Protein AF-A0A6G1DJ36-F1 (afdb_monomer_lite)

InterPro domains:
  IPR036890 Histidine kinase/HSP90-like ATPase superfamily [G3DSA:3.30.565.10] (1-93)

Sequence (99 aa):
MLWVYKGKAMVCRNISYIPALYTMFDRILLFSARIGIGQIDILRVGINIAKGRISIYSHGDGLPVEAIPEDINPRELFFHDILSNNINIKKTGADRSNS

pLDDT: mean 74.86, std 18.55, range [35.31, 97.5]

Organism: NCBI:txid110450

Foldseek 3Di:
DDWDDDPNDTDDDDDDDDVVVVLLVVLVQVVLCPQAPDDFPDWDWDDDVVVRDIDIDTDHPGHPPVVDPPPDDPVVVVVCCSVVVPPCPPPPDDPPDDD

Structure (mmCIF, N/CA/C/O backbone):
data_AF-A0A6G1DJ36-F1
#
_entry.id   AF-A0A6G1DJ36-F1
#
loop_
_atom_site.group_PDB
_atom_site.id
_atom_site.type_symbol
_atom_site.label_atom_id
_atom_site.label_alt_id
_atom_site.label_comp_id
_atom_site.label_asym_id
_atom_site.label_entity_id
_atom_site.label_seq_id
_atom_site.pdbx_PDB_ins_code
_atom_site.Cartn_x
_atom_site.Cartn_y
_atom_site.Cartn_z
_atom_site.occupancy
_atom_site.B_iso_or_equiv
_atom_site.auth_seq_id
_atom_site.auth_comp_id
_atom_site.auth_asym_id
_atom_site.auth_atom_id
_atom_site.pdbx_PDB_model_num
ATOM 1 N N . MET A 1 1 ? -4.438 11.603 14.994 1.00 85.00 1 MET A N 1
ATOM 2 C CA . MET A 1 1 ? -5.694 11.685 14.210 1.00 85.00 1 MET A CA 1
ATOM 3 C C . MET A 1 1 ? -5.359 11.563 12.731 1.00 85.00 1 MET A C 1
ATOM 5 O O . MET A 1 1 ? -4.338 12.098 12.325 1.00 85.00 1 MET A O 1
ATOM 9 N N . LEU A 1 2 ? -6.171 10.841 11.956 1.00 93.38 2 LEU A N 1
ATOM 10 C CA . LEU A 1 2 ? -6.007 10.642 10.511 1.00 93.38 2 LEU A CA 1
ATOM 11 C C . LEU A 1 2 ? -7.349 10.797 9.792 1.00 93.38 2 LEU A C 1
ATOM 13 O O . LEU A 1 2 ? -8.393 10.400 10.320 1.00 93.38 2 LEU A O 1
ATOM 17 N N . TRP A 1 3 ? -7.292 11.321 8.570 1.00 95.31 3 TRP A N 1
ATOM 18 C CA . TRP A 1 3 ? -8.413 11.319 7.640 1.00 95.31 3 TRP A CA 1
ATOM 19 C C . TRP A 1 3 ? -8.472 9.990 6.898 1.00 95.31 3 TRP A C 1
ATOM 21 O O . TRP A 1 3 ? -7.474 9.501 6.379 1.00 95.31 3 TRP A O 1
ATOM 31 N N . VAL A 1 4 ? -9.659 9.404 6.836 1.00 94.94 4 VAL A N 1
ATOM 32 C CA . VAL A 1 4 ? -9.899 8.116 6.179 1.00 94.94 4 VAL A CA 1
ATOM 33 C C . VAL A 1 4 ? -11.179 8.143 5.372 1.00 94.94 4 VAL A C 1
ATOM 35 O O . VAL A 1 4 ? -12.170 8.745 5.780 1.00 94.94 4 VAL A O 1
ATOM 38 N N . TYR A 1 5 ? -11.181 7.409 4.269 1.00 94.44 5 TYR A N 1
ATOM 39 C CA . TYR A 1 5 ? -12.376 7.233 3.467 1.00 94.44 5 TYR A CA 1
ATOM 40 C C . TYR A 1 5 ? -13.282 6.155 4.082 1.00 94.44 5 TYR A C 1
ATOM 42 O O . TYR A 1 5 ? -12.876 5.001 4.240 1.00 94.44 5 TYR A O 1
ATOM 50 N N . LYS A 1 6 ? -14.509 6.519 4.463 1.00 93.56 6 LYS A N 1
ATOM 51 C CA . LYS A 1 6 ? -15.532 5.609 4.999 1.00 93.56 6 LYS A CA 1
ATOM 52 C C . LYS A 1 6 ? -16.909 6.046 4.510 1.00 93.56 6 LYS A C 1
ATOM 54 O O . LYS A 1 6 ? -17.256 7.214 4.612 1.00 93.56 6 LYS A O 1
ATOM 59 N N . GLY A 1 7 ? -17.715 5.103 4.014 1.00 91.25 7 GLY A N 1
ATOM 60 C CA . GLY A 1 7 ? -19.117 5.378 3.668 1.00 91.25 7 GLY A CA 1
ATOM 61 C C . GLY A 1 7 ? -19.293 6.491 2.629 1.00 91.25 7 GLY A C 1
ATOM 62 O O . GLY A 1 7 ? -20.261 7.233 2.702 1.00 91.25 7 GLY A O 1
ATOM 63 N N . LYS A 1 8 ? -18.351 6.599 1.682 1.00 93.75 8 LYS A N 1
ATOM 64 C CA . LYS A 1 8 ? -18.274 7.635 0.637 1.00 93.75 8 LYS A CA 1
ATOM 65 C C . LYS A 1 8 ? -17.801 9.031 1.073 1.00 93.75 8 LYS A C 1
ATOM 67 O O . LYS A 1 8 ? -17.838 9.944 0.256 1.00 93.75 8 LYS A O 1
ATOM 72 N N . ALA A 1 9 ? -17.305 9.202 2.297 1.00 96.19 9 ALA A N 1
ATOM 73 C CA . ALA A 1 9 ? -16.783 10.482 2.779 1.00 96.19 9 ALA A CA 1
ATOM 74 C C . ALA A 1 9 ? -15.433 10.331 3.493 1.00 96.19 9 ALA A C 1
ATOM 76 O O . ALA A 1 9 ? -15.088 9.255 3.986 1.00 96.19 9 ALA A O 1
ATOM 77 N N . MET A 1 10 ? -14.680 11.429 3.575 1.00 97.50 10 MET A N 1
ATOM 78 C CA . MET A 1 10 ? -13.501 11.518 4.435 1.00 97.50 10 MET A CA 1
ATOM 79 C C . MET A 1 10 ? -13.939 11.859 5.860 1.00 97.50 10 MET A C 1
ATOM 81 O O . MET A 1 10 ? -14.662 12.828 6.072 1.00 97.50 10 MET A O 1
ATOM 85 N N . VAL A 1 11 ? -13.490 11.082 6.843 1.00 97.12 11 VAL A N 1
ATOM 86 C CA . VAL A 1 11 ? -13.754 11.339 8.266 1.00 97.12 11 VAL A CA 1
ATOM 87 C C . VAL A 1 11 ? -12.446 11.405 9.043 1.00 97.12 11 VAL A C 1
ATOM 89 O O . VAL A 1 11 ? -11.546 10.595 8.819 1.00 97.12 11 VAL A O 1
ATOM 92 N N . CYS A 1 12 ? -12.326 12.365 9.956 1.00 97.00 12 CYS A N 1
ATOM 93 C CA . CYS A 1 12 ? -11.164 12.480 10.828 1.00 97.00 12 CYS A CA 1
ATOM 94 C C . CYS A 1 12 ? -11.395 11.658 12.096 1.00 97.00 12 CYS A C 1
ATOM 96 O O . CYS A 1 12 ? -12.398 11.842 12.785 1.00 97.00 12 CYS A O 1
ATOM 98 N N . ARG A 1 13 ? -10.492 10.728 12.410 1.00 95.50 13 ARG A N 1
ATOM 99 C CA . ARG A 1 13 ? -10.615 9.879 13.604 1.00 95.50 13 ARG A CA 1
ATOM 100 C C . ARG A 1 13 ? -9.262 9.505 14.188 1.00 95.50 13 ARG A C 1
ATOM 102 O O . ARG A 1 13 ? -8.221 9.632 13.541 1.00 95.50 13 ARG A O 1
ATOM 109 N N . ASN A 1 14 ? -9.280 9.030 15.427 1.00 96.06 14 ASN A N 1
ATOM 110 C CA . ASN A 1 14 ? -8.117 8.390 16.022 1.00 96.06 14 ASN A CA 1
ATOM 111 C C . ASN A 1 14 ? -8.031 6.932 15.545 1.00 96.06 14 ASN A C 1
ATOM 113 O O . ASN A 1 14 ? -9.045 6.235 15.525 1.00 96.06 14 ASN A O 1
ATOM 117 N N . ILE A 1 15 ? -6.852 6.493 15.104 1.00 94.19 15 ILE A N 1
ATOM 118 C CA . ILE A 1 15 ? -6.639 5.167 14.505 1.00 94.19 15 ILE A CA 1
ATOM 119 C C . ILE A 1 15 ? -5.330 4.601 15.036 1.00 94.19 15 ILE A C 1
ATOM 121 O O . ILE A 1 15 ? -4.319 5.302 15.035 1.00 94.19 15 ILE A O 1
ATOM 125 N N . SER A 1 16 ? -5.348 3.324 15.411 1.00 95.88 16 SER A N 1
ATOM 126 C CA . SER A 1 16 ? -4.141 2.537 15.657 1.00 95.88 16 SER A CA 1
ATOM 127 C C . SER A 1 16 ? -3.720 1.842 14.367 1.00 95.88 16 SER A C 1
ATOM 129 O O . SER A 1 16 ? -4.501 1.107 13.766 1.00 95.88 16 SER A O 1
ATOM 131 N N . TYR A 1 17 ? -2.497 2.099 13.923 1.00 93.69 17 TYR A N 1
ATOM 132 C CA . TYR A 1 17 ? -1.913 1.526 12.715 1.00 93.69 17 TYR A CA 1
ATOM 133 C C . TYR A 1 17 ? -0.395 1.454 12.877 1.00 93.69 17 TYR A C 1
ATOM 135 O O . TYR A 1 17 ? 0.157 2.042 13.805 1.00 93.69 17 TYR A O 1
ATOM 143 N N . ILE A 1 18 ? 0.278 0.741 11.975 1.00 95.00 18 ILE A N 1
ATOM 144 C CA . ILE A 1 18 ? 1.741 0.653 11.951 1.00 95.00 18 ILE A CA 1
ATOM 145 C C . ILE A 1 18 ? 2.268 1.736 10.997 1.00 95.00 18 ILE A C 1
ATOM 147 O O . ILE A 1 18 ? 2.076 1.595 9.785 1.00 95.00 18 ILE A O 1
ATOM 151 N N . PRO A 1 19 ? 2.947 2.796 11.485 1.00 92.94 19 PRO A N 1
ATOM 152 C CA . PRO A 1 19 ? 3.407 3.889 10.627 1.00 92.94 19 PRO A CA 1
ATOM 153 C C . PRO A 1 19 ? 4.362 3.426 9.528 1.00 92.94 19 PRO A C 1
ATOM 155 O O . PRO A 1 19 ? 4.228 3.840 8.383 1.00 92.94 19 PRO A O 1
ATOM 158 N N . ALA A 1 20 ? 5.270 2.499 9.843 1.00 88.75 20 ALA A N 1
ATOM 159 C CA . ALA A 1 20 ? 6.221 1.965 8.870 1.00 88.75 20 ALA A CA 1
ATOM 160 C C . ALA A 1 20 ? 5.531 1.273 7.680 1.00 88.75 20 ALA A C 1
ATOM 162 O O . ALA A 1 20 ? 5.953 1.457 6.542 1.00 88.75 20 ALA A O 1
ATOM 163 N N . LEU A 1 21 ? 4.439 0.537 7.924 1.00 90.44 21 LEU A N 1
ATOM 164 C CA . LEU A 1 21 ? 3.674 -0.124 6.864 1.00 90.44 21 LEU A CA 1
ATOM 165 C C . LEU A 1 21 ? 2.993 0.901 5.947 1.00 90.44 21 LEU A C 1
ATOM 167 O O . LEU A 1 21 ? 3.018 0.747 4.728 1.00 90.44 21 LEU A O 1
ATOM 171 N N . TYR A 1 22 ? 2.420 1.957 6.533 1.00 91.12 22 TYR A N 1
ATOM 172 C CA . TYR A 1 22 ? 1.829 3.057 5.772 1.00 91.12 22 TYR A CA 1
ATOM 173 C C . TYR A 1 22 ? 2.880 3.754 4.899 1.00 91.12 22 TYR A C 1
ATOM 175 O O . TYR A 1 22 ? 2.661 3.931 3.705 1.00 91.12 22 TYR A O 1
ATOM 183 N N . THR A 1 23 ? 4.048 4.066 5.462 1.00 88.69 23 THR A N 1
ATOM 184 C CA . THR A 1 23 ? 5.149 4.706 4.730 1.00 88.69 23 THR A CA 1
ATOM 185 C C . THR A 1 23 ? 5.676 3.836 3.590 1.00 88.69 23 THR A C 1
ATOM 187 O O . THR A 1 23 ? 5.936 4.344 2.504 1.00 88.69 23 THR A O 1
ATOM 190 N N . MET A 1 24 ? 5.828 2.524 3.801 1.00 88.50 24 MET A N 1
ATOM 191 C CA . MET A 1 24 ? 6.241 1.607 2.732 1.00 88.50 24 MET A CA 1
ATOM 192 C C . MET A 1 24 ? 5.227 1.594 1.586 1.00 88.50 24 MET A C 1
ATOM 194 O O . MET A 1 24 ? 5.612 1.690 0.423 1.00 88.50 24 MET A O 1
ATOM 198 N N . PHE A 1 25 ? 3.934 1.517 1.910 1.00 90.44 25 PHE A N 1
ATOM 199 C CA . PHE A 1 25 ? 2.872 1.560 0.910 1.00 90.44 25 PHE A CA 1
ATOM 200 C C . PHE A 1 25 ? 2.860 2.883 0.129 1.00 90.44 25 PHE A C 1
ATOM 202 O O . PHE A 1 25 ? 2.826 2.858 -1.100 1.00 90.44 25 PHE A O 1
ATOM 209 N N . ASP A 1 26 ? 2.944 4.019 0.827 1.00 88.38 26 ASP A N 1
ATOM 210 C CA . ASP A 1 26 ? 2.947 5.358 0.227 1.00 88.38 26 ASP A CA 1
ATOM 211 C C . ASP A 1 26 ? 4.113 5.551 -0.751 1.00 88.38 26 ASP A C 1
ATOM 213 O O . ASP A 1 26 ? 3.918 6.017 -1.871 1.00 88.38 26 ASP A O 1
ATOM 217 N N . ARG A 1 27 ? 5.316 5.088 -0.392 1.00 85.31 27 ARG A N 1
ATOM 218 C CA . ARG A 1 27 ? 6.490 5.167 -1.275 1.00 85.31 27 ARG A CA 1
ATOM 219 C C . ARG A 1 27 ? 6.311 4.375 -2.563 1.00 85.31 27 ARG A C 1
ATOM 221 O O . ARG A 1 27 ? 6.602 4.894 -3.637 1.00 85.31 27 ARG A O 1
ATOM 228 N N . ILE A 1 28 ? 5.820 3.137 -2.471 1.00 85.19 28 ILE A N 1
ATOM 229 C CA . ILE A 1 28 ? 5.595 2.299 -3.657 1.00 85.19 28 ILE A CA 1
ATOM 230 C C . ILE A 1 28 ? 4.497 2.917 -4.531 1.00 85.19 28 ILE A C 1
ATOM 232 O O . ILE A 1 28 ? 4.626 2.933 -5.757 1.00 85.19 28 ILE A O 1
ATOM 236 N N . LEU A 1 29 ? 3.439 3.461 -3.922 1.00 86.25 29 LEU A N 1
ATOM 237 C CA . LEU A 1 29 ? 2.351 4.124 -4.638 1.00 86.25 29 LEU A CA 1
ATOM 238 C C . LEU A 1 29 ? 2.836 5.381 -5.370 1.00 86.25 29 LEU A C 1
ATOM 240 O O . LEU A 1 29 ? 2.602 5.514 -6.571 1.00 86.25 29 LEU A O 1
ATOM 244 N N . LEU A 1 30 ? 3.553 6.261 -4.669 1.00 82.50 30 LEU A N 1
ATOM 245 C CA . LEU A 1 30 ? 4.132 7.484 -5.221 1.00 82.50 30 LEU A CA 1
ATOM 246 C C . LEU A 1 30 ? 5.045 7.178 -6.405 1.00 82.50 30 LEU A C 1
ATOM 248 O O . LEU A 1 30 ? 4.989 7.835 -7.439 1.00 82.50 30 LEU A O 1
ATOM 252 N N . PHE A 1 31 ? 5.891 6.171 -6.255 1.00 79.56 31 PHE A N 1
ATOM 253 C CA . PHE A 1 31 ? 6.838 5.781 -7.280 1.00 79.56 31 PHE A CA 1
ATOM 254 C C . PHE A 1 31 ? 6.150 5.136 -8.495 1.00 79.56 31 PHE A C 1
ATOM 256 O O . PHE A 1 31 ? 6.454 5.497 -9.632 1.00 79.56 31 PHE A O 1
ATOM 263 N N . SER A 1 32 ? 5.135 4.292 -8.276 1.00 79.50 32 SER A N 1
ATOM 264 C CA . SER A 1 32 ? 4.309 3.723 -9.357 1.00 79.50 32 SER A CA 1
ATOM 265 C C . SER A 1 32 ? 3.560 4.798 -10.152 1.00 79.50 32 SER A C 1
ATOM 267 O O . SER A 1 32 ? 3.321 4.620 -11.343 1.00 79.50 32 SER A O 1
ATOM 269 N N . ALA A 1 33 ? 3.218 5.916 -9.504 1.00 76.69 33 ALA A N 1
ATOM 270 C CA . ALA A 1 33 ? 2.614 7.089 -10.130 1.00 76.69 33 ALA A CA 1
ATOM 271 C C . ALA A 1 33 ? 3.631 8.033 -10.814 1.00 76.69 33 ALA A C 1
ATOM 273 O O . ALA A 1 33 ? 3.222 8.978 -11.480 1.00 76.69 33 ALA A O 1
ATOM 274 N N . ARG A 1 34 ? 4.945 7.819 -10.646 1.00 73.38 34 ARG A N 1
ATOM 275 C CA 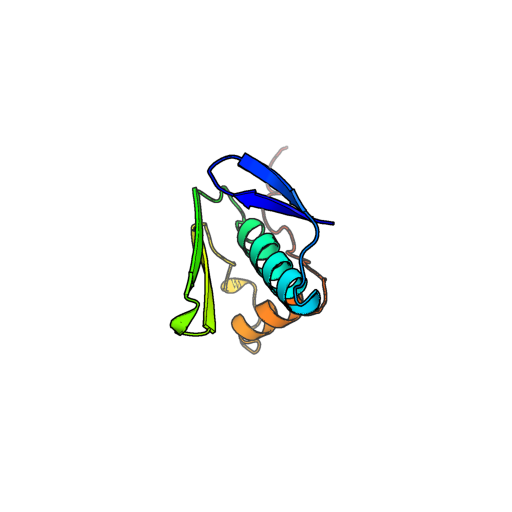. ARG A 1 34 ? 6.009 8.701 -11.171 1.0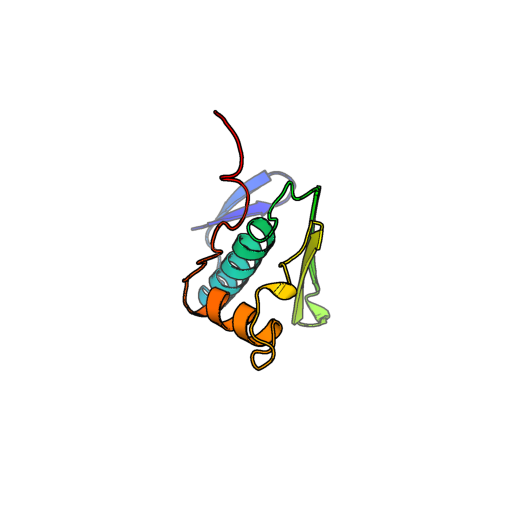0 73.38 34 ARG A CA 1
ATOM 276 C C . ARG A 1 34 ? 6.875 8.078 -12.263 1.00 73.38 34 ARG A C 1
ATOM 278 O O . ARG A 1 34 ? 7.479 8.826 -13.019 1.00 73.38 34 ARG A O 1
ATOM 285 N N . ILE A 1 35 ? 6.962 6.749 -12.340 1.00 66.06 35 ILE A N 1
ATOM 286 C CA . ILE A 1 35 ? 7.798 6.051 -13.334 1.00 66.06 35 ILE A CA 1
ATOM 287 C C . ILE A 1 35 ? 7.272 6.139 -14.770 1.00 66.06 35 ILE A C 1
ATOM 289 O O . ILE A 1 35 ? 8.011 5.846 -15.704 1.00 66.06 35 ILE A O 1
ATOM 293 N N . GLY A 1 36 ? 6.034 6.581 -14.986 1.00 58.19 36 GLY A N 1
ATOM 294 C CA . GLY A 1 36 ? 5.573 6.880 -16.337 1.00 58.19 36 GLY A CA 1
ATOM 295 C C . GLY A 1 36 ? 6.391 8.028 -16.925 1.00 58.19 36 GLY A C 1
ATOM 296 O O . GLY A 1 36 ? 6.176 9.184 -16.567 1.00 58.19 36 GLY A O 1
ATOM 297 N N . ILE A 1 37 ? 7.309 7.731 -17.844 1.00 51.44 37 ILE A N 1
ATOM 298 C CA . ILE A 1 37 ? 7.932 8.723 -18.730 1.00 51.44 37 ILE A CA 1
ATOM 299 C C . ILE A 1 37 ? 6.889 9.124 -19.799 1.00 51.44 37 ILE A C 1
ATOM 301 O O . ILE A 1 37 ? 7.123 8.990 -20.990 1.00 51.44 37 ILE A O 1
ATOM 305 N N . GLY A 1 38 ? 5.695 9.547 -19.363 1.00 59.50 38 GLY A N 1
ATOM 306 C CA . GLY A 1 38 ? 4.493 9.715 -20.187 1.00 59.50 38 GLY A CA 1
ATOM 307 C C . GLY A 1 38 ? 3.212 9.871 -19.347 1.00 59.50 38 GLY A C 1
ATOM 308 O O . GLY A 1 38 ? 3.273 9.971 -18.119 1.00 59.50 38 GLY A O 1
ATOM 309 N N . GLN A 1 39 ? 2.039 9.905 -19.994 1.00 56.38 39 GLN A N 1
ATOM 310 C CA . GLN A 1 39 ? 0.751 9.876 -19.284 1.00 56.38 39 GLN A CA 1
ATOM 311 C C . GLN A 1 39 ? 0.527 8.482 -18.686 1.00 56.38 39 GLN A C 1
ATOM 313 O O . GLN A 1 39 ? 0.578 7.474 -19.383 1.00 56.38 39 GLN A O 1
ATOM 318 N N . ILE A 1 40 ? 0.303 8.416 -17.373 1.00 63.09 40 ILE A N 1
ATOM 319 C CA . ILE A 1 40 ? -0.186 7.190 -16.741 1.00 63.09 40 ILE A CA 1
ATOM 320 C C . ILE A 1 40 ? -1.677 7.102 -17.026 1.00 63.09 40 ILE A C 1
ATOM 322 O O . ILE A 1 40 ? -2.459 7.882 -16.483 1.00 63.09 40 ILE A O 1
ATOM 326 N N . ASP A 1 41 ? -2.064 6.116 -17.824 1.00 70.38 41 ASP A N 1
ATOM 327 C CA . ASP A 1 41 ? -3.469 5.915 -18.177 1.00 70.38 41 ASP A CA 1
ATOM 328 C C . ASP A 1 41 ? -4.228 5.171 -17.074 1.00 70.38 41 ASP A C 1
ATOM 330 O O . ASP A 1 41 ? -5.422 5.386 -16.857 1.00 70.38 41 ASP A O 1
ATOM 334 N N . ILE A 1 42 ? -3.549 4.258 -16.365 1.00 80.31 42 ILE A N 1
ATOM 335 C CA . ILE A 1 42 ? -4.179 3.374 -15.379 1.00 80.31 42 ILE A CA 1
ATOM 336 C C . ILE A 1 42 ? -3.249 3.142 -14.186 1.00 80.31 42 ILE A C 1
ATOM 338 O O . ILE A 1 42 ? -2.139 2.642 -14.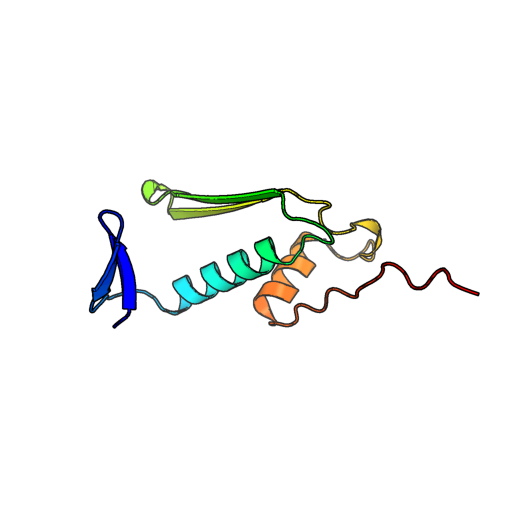344 1.00 80.31 42 ILE A O 1
ATOM 342 N N . LEU A 1 43 ? -3.757 3.388 -12.974 1.00 86.31 43 LEU A N 1
ATOM 343 C CA . LEU A 1 43 ? -3.162 2.956 -11.707 1.00 86.31 43 LEU A CA 1
ATOM 344 C C . LEU A 1 43 ? -4.203 2.155 -10.912 1.00 86.31 43 LEU A C 1
ATOM 346 O O . LEU A 1 43 ? -5.300 2.638 -10.635 1.00 86.31 43 LEU A O 1
ATOM 350 N N . ARG A 1 44 ? -3.880 0.913 -10.548 1.00 90.56 44 ARG A N 1
ATOM 351 C CA . ARG A 1 44 ? -4.755 0.003 -9.797 1.00 90.56 44 ARG A CA 1
ATOM 352 C C . ARG A 1 44 ? -4.053 -0.480 -8.540 1.00 90.56 44 ARG A C 1
ATOM 354 O O . ARG A 1 44 ? -2.952 -1.019 -8.600 1.00 90.56 44 ARG A O 1
ATOM 361 N N . VAL A 1 45 ? -4.735 -0.353 -7.407 1.00 92.69 45 VAL A N 1
ATOM 362 C CA . VAL A 1 45 ? -4.283 -0.881 -6.118 1.00 92.69 45 VAL A CA 1
ATOM 363 C C . VAL A 1 45 ? -5.186 -2.042 -5.718 1.00 92.69 45 VAL A C 1
ATOM 365 O O . VAL A 1 45 ? -6.403 -1.900 -5.641 1.00 92.69 45 VAL A O 1
ATOM 368 N N . GLY A 1 46 ? -4.583 -3.197 -5.460 1.00 95.31 46 GLY A N 1
ATOM 369 C CA . GLY A 1 46 ? -5.246 -4.377 -4.921 1.00 95.31 46 GLY A CA 1
ATOM 370 C C . GLY A 1 46 ? -4.780 -4.643 -3.496 1.00 95.31 46 GLY A C 1
ATOM 371 O O . GLY A 1 46 ? -3.580 -4.747 -3.249 1.00 95.31 46 GLY A O 1
ATOM 372 N N . ILE A 1 47 ? -5.721 -4.791 -2.565 1.00 95.31 47 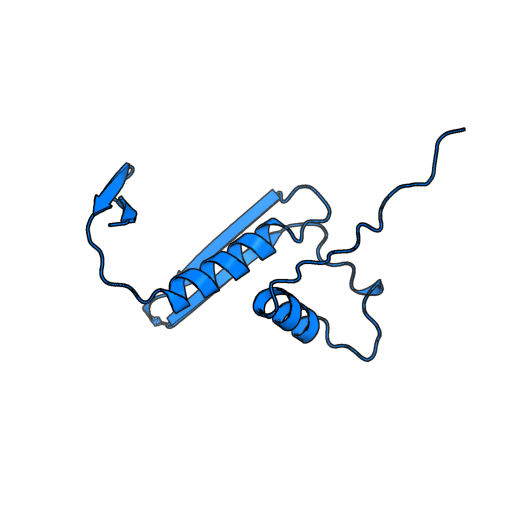ILE A N 1
ATOM 373 C CA . ILE A 1 47 ? -5.445 -5.159 -1.172 1.00 95.31 47 ILE A CA 1
ATOM 374 C C . ILE A 1 47 ? -6.179 -6.466 -0.885 1.00 95.31 47 ILE A C 1
ATOM 376 O O . ILE A 1 47 ? -7.405 -6.524 -0.925 1.00 95.31 47 ILE A O 1
ATOM 380 N N . ASN A 1 48 ? -5.428 -7.526 -0.601 1.00 95.69 48 ASN A N 1
ATOM 381 C CA . ASN A 1 48 ? -5.957 -8.818 -0.190 1.00 95.69 48 ASN A CA 1
ATOM 382 C C . ASN A 1 48 ? -5.505 -9.115 1.240 1.00 95.69 48 ASN A C 1
ATOM 384 O O . ASN A 1 48 ? -4.386 -9.574 1.468 1.00 95.69 48 ASN A O 1
ATOM 388 N N . ILE A 1 49 ? -6.401 -8.860 2.192 1.00 95.12 49 ILE A N 1
ATOM 389 C CA . ILE A 1 49 ? -6.133 -9.021 3.625 1.00 95.12 49 ILE A CA 1
ATOM 390 C C . ILE A 1 49 ? -5.898 -10.496 3.973 1.00 95.12 49 ILE A C 1
ATOM 392 O O . ILE A 1 49 ? -4.944 -10.806 4.677 1.00 95.12 49 ILE A O 1
ATOM 396 N N . ALA A 1 50 ? -6.706 -11.410 3.424 1.00 96.56 50 ALA A N 1
ATOM 397 C CA . ALA A 1 50 ? -6.601 -12.844 3.705 1.00 96.56 50 ALA A CA 1
ATOM 398 C C . ALA A 1 50 ? -5.244 -13.436 3.292 1.00 96.56 50 ALA A C 1
ATOM 400 O O . ALA A 1 50 ? -4.751 -14.361 3.927 1.00 96.56 50 ALA A O 1
ATOM 401 N N . LYS A 1 51 ? -4.631 -12.890 2.236 1.00 96.06 51 LYS A N 1
ATOM 402 C CA . LYS A 1 51 ? -3.303 -13.293 1.755 1.00 96.06 51 LYS A CA 1
ATOM 403 C C . LYS A 1 51 ? -2.170 -12.396 2.262 1.00 96.06 51 LYS A C 1
ATOM 405 O O . LYS A 1 51 ? -1.037 -12.594 1.840 1.00 96.06 51 LYS A O 1
ATOM 410 N N . GLY A 1 52 ? -2.463 -11.379 3.078 1.00 93.06 52 GLY A N 1
ATOM 411 C CA . GLY A 1 52 ? -1.474 -10.387 3.513 1.00 93.06 52 GLY A CA 1
ATOM 412 C C . GLY A 1 52 ? -0.779 -9.666 2.351 1.00 93.06 52 GLY A C 1
ATOM 413 O O . GLY A 1 52 ? 0.399 -9.336 2.452 1.00 93.06 52 GLY A O 1
ATOM 414 N N . ARG A 1 53 ? -1.473 -9.463 1.220 1.00 94.38 53 ARG A N 1
ATOM 415 C CA . ARG A 1 53 ? -0.867 -8.979 -0.029 1.00 94.38 53 ARG A CA 1
ATOM 416 C C . ARG A 1 53 ? -1.415 -7.620 -0.436 1.00 94.38 53 ARG A C 1
ATOM 418 O O . ARG A 1 53 ? -2.621 -7.470 -0.624 1.00 94.38 53 ARG A O 1
ATOM 425 N N . ILE A 1 54 ? -0.513 -6.678 -0.688 1.00 93.19 54 ILE A N 1
ATOM 426 C CA . ILE A 1 54 ? -0.798 -5.431 -1.399 1.00 93.19 54 ILE A CA 1
ATOM 427 C C . ILE A 1 54 ? -0.113 -5.514 -2.765 1.00 93.19 54 ILE A C 1
ATOM 429 O O . ILE A 1 54 ? 1.032 -5.947 -2.861 1.00 93.19 54 ILE A O 1
ATOM 433 N N . SER A 1 55 ? -0.823 -5.148 -3.825 1.00 91.94 55 SER A N 1
ATOM 434 C CA . SER A 1 55 ? -0.297 -5.114 -5.190 1.00 91.94 55 SER A CA 1
ATOM 435 C C . SER A 1 55 ? -0.659 -3.794 -5.847 1.00 91.94 55 SER A C 1
ATOM 437 O O . SER A 1 55 ? -1.822 -3.395 -5.805 1.00 91.94 55 SER A O 1
ATOM 439 N N . ILE A 1 56 ? 0.312 -3.146 -6.476 1.00 88.75 56 ILE A N 1
ATOM 440 C CA . ILE A 1 56 ? 0.110 -1.919 -7.243 1.00 88.75 56 ILE A CA 1
ATOM 441 C C . ILE A 1 56 ? 0.449 -2.239 -8.697 1.00 88.75 56 ILE A C 1
ATOM 443 O O . ILE A 1 56 ? 1.469 -2.865 -8.975 1.00 88.75 56 ILE A O 1
ATOM 447 N N . TYR A 1 57 ? -0.445 -1.865 -9.603 1.00 85.81 57 TYR A N 1
ATOM 448 C CA . TYR A 1 57 ? -0.286 -2.005 -11.043 1.00 85.81 57 TYR A CA 1
ATOM 449 C C . TYR A 1 57 ? -0.415 -0.627 -11.676 1.00 85.81 57 TYR A C 1
ATOM 451 O O . TYR A 1 57 ? -1.431 0.038 -11.476 1.00 85.81 57 TYR A O 1
ATOM 459 N N . SER A 1 58 ? 0.582 -0.216 -12.447 1.00 80.62 58 SER A N 1
ATOM 460 C CA . SER A 1 58 ? 0.524 0.969 -13.297 1.00 80.62 58 SER A CA 1
ATOM 461 C C . SER A 1 58 ? 0.706 0.565 -14.759 1.00 80.62 58 SER A C 1
ATOM 463 O O . SER A 1 58 ? 1.475 -0.345 -15.067 1.00 80.62 58 SER A O 1
ATOM 465 N N . HIS A 1 59 ? -0.032 1.221 -15.651 1.00 75.31 59 HIS A N 1
ATOM 466 C CA . HIS A 1 59 ? 0.126 1.112 -17.098 1.00 75.31 59 HIS A CA 1
ATOM 467 C C . HIS A 1 59 ? 0.735 2.411 -17.643 1.00 75.31 59 HIS A C 1
ATOM 469 O O . HIS A 1 59 ? 0.288 3.495 -17.268 1.00 75.31 59 HIS A O 1
ATOM 475 N N . GLY A 1 60 ? 1.757 2.281 -18.489 1.00 68.00 60 GLY A N 1
ATOM 476 C CA . GLY A 1 60 ? 2.512 3.363 -19.128 1.00 68.00 60 GLY A CA 1
ATOM 477 C C . GLY A 1 60 ? 3.738 2.793 -19.854 1.00 68.00 60 GLY A C 1
ATOM 478 O O . GLY A 1 60 ? 3.926 1.575 -19.841 1.00 68.00 60 GLY A O 1
ATOM 479 N N . ASP A 1 61 ? 4.596 3.653 -20.413 1.00 62.16 61 ASP A N 1
ATOM 480 C CA . ASP A 1 61 ? 5.775 3.274 -21.230 1.00 62.16 61 ASP A CA 1
ATOM 481 C C . ASP A 1 61 ? 6.855 2.455 -20.487 1.00 62.16 61 ASP A C 1
ATOM 483 O O . ASP A 1 61 ? 7.849 2.026 -21.072 1.00 62.16 61 ASP A O 1
ATOM 487 N N . GLY A 1 62 ? 6.644 2.176 -19.198 1.00 58.44 62 GLY A N 1
ATOM 488 C CA . GLY A 1 62 ? 7.555 1.401 -18.364 1.00 58.44 62 GLY A CA 1
ATOM 489 C C . GLY A 1 62 ? 8.854 2.149 -18.064 1.00 58.44 62 GLY A C 1
ATOM 490 O O . GLY A 1 62 ? 9.002 3.335 -18.354 1.00 58.44 62 GLY A O 1
ATOM 491 N N . LEU A 1 63 ? 9.804 1.452 -17.439 1.00 59.31 63 LEU A N 1
ATOM 492 C CA . LEU A 1 63 ? 11.183 1.933 -17.401 1.00 59.31 63 LEU A CA 1
ATOM 493 C C . LEU A 1 63 ? 11.897 1.501 -18.680 1.00 59.31 63 LEU A C 1
ATOM 495 O O . LEU A 1 63 ? 11.761 0.337 -19.065 1.00 59.31 63 LEU A O 1
ATOM 499 N N . PRO A 1 64 ? 12.703 2.382 -19.292 1.00 57.94 64 PRO A N 1
ATOM 500 C CA . PRO A 1 64 ? 13.583 1.997 -20.380 1.00 57.94 64 PRO A CA 1
ATOM 501 C C . PRO A 1 64 ? 14.621 1.009 -19.837 1.00 57.94 64 PRO A C 1
ATOM 503 O O . PRO A 1 64 ? 15.590 1.394 -19.184 1.00 57.94 64 PRO A O 1
ATOM 506 N N . VAL A 1 65 ? 14.394 -0.283 -20.088 1.00 59.69 65 VAL A N 1
ATOM 507 C CA . VAL A 1 65 ? 15.282 -1.386 -19.676 1.00 59.69 65 VAL A CA 1
ATOM 508 C C . VAL A 1 65 ? 16.677 -1.221 -20.292 1.00 59.69 65 VAL A C 1
ATOM 510 O O . VAL A 1 65 ? 17.671 -1.589 -19.682 1.00 59.69 65 VAL A O 1
ATOM 513 N N . GLU A 1 66 ? 16.752 -0.575 -21.455 1.00 58.59 66 GLU A N 1
ATOM 514 C CA . GLU A 1 66 ? 17.972 -0.309 -22.227 1.00 58.59 66 GLU A CA 1
ATOM 515 C C . GLU A 1 66 ? 18.951 0.665 -21.543 1.00 58.59 66 GLU A C 1
ATOM 517 O O . GLU A 1 66 ? 20.122 0.711 -21.908 1.00 58.59 66 GLU A O 1
ATOM 522 N N . ALA A 1 67 ? 18.501 1.446 -20.552 1.00 59.34 67 ALA A N 1
ATOM 523 C CA . ALA A 1 67 ? 19.352 2.383 -19.810 1.00 59.34 67 ALA A CA 1
ATOM 524 C C . ALA A 1 67 ? 20.009 1.760 -18.561 1.00 59.34 67 ALA A C 1
ATOM 526 O O . ALA A 1 67 ? 20.722 2.454 -17.831 1.00 59.34 67 ALA A O 1
ATOM 527 N N . ILE A 1 68 ? 19.745 0.477 -18.293 1.00 62.34 68 ILE A N 1
ATOM 528 C CA . ILE A 1 68 ? 20.259 -0.248 -17.131 1.00 62.34 68 ILE A CA 1
ATOM 529 C C . ILE A 1 68 ? 21.478 -1.068 -17.582 1.00 62.34 68 ILE A C 1
ATOM 531 O O . ILE A 1 68 ? 21.355 -1.836 -18.535 1.00 62.34 68 ILE A O 1
ATOM 535 N N . PRO A 1 69 ? 22.650 -0.913 -16.935 1.00 67.81 69 PRO A N 1
ATOM 536 C CA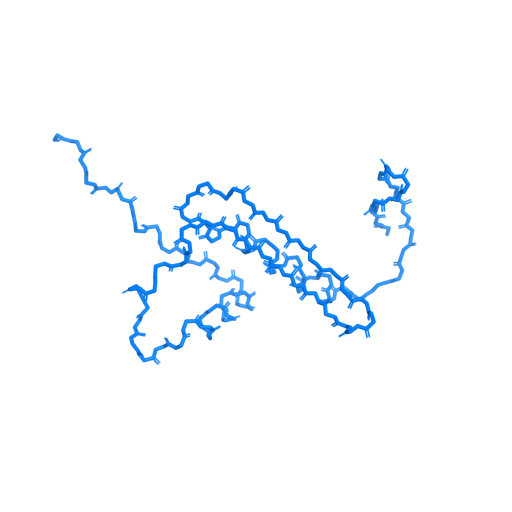 . PRO A 1 69 ? 23.805 -1.774 -17.182 1.00 67.81 69 PRO A CA 1
ATOM 537 C C . PRO A 1 69 ? 23.430 -3.265 -17.108 1.00 67.81 69 PRO A C 1
ATOM 539 O O . PRO A 1 69 ? 22.689 -3.660 -16.209 1.00 67.81 69 PRO A O 1
ATOM 542 N N . GLU A 1 70 ? 23.923 -4.091 -18.040 1.00 68.88 70 GLU A N 1
ATOM 543 C CA . GLU A 1 70 ? 23.578 -5.527 -18.144 1.00 68.88 70 GLU A CA 1
ATOM 544 C C . GLU A 1 70 ? 23.874 -6.334 -16.867 1.00 68.88 70 GLU A C 1
ATOM 546 O O . GLU A 1 70 ? 23.263 -7.376 -16.632 1.00 68.88 70 GLU A O 1
ATOM 551 N N . ASP A 1 71 ? 24.795 -5.857 -16.032 1.00 75.75 71 ASP A N 1
ATOM 552 C CA . ASP A 1 71 ? 25.189 -6.459 -14.761 1.00 75.75 71 ASP A CA 1
ATOM 553 C C . ASP A 1 71 ? 24.246 -6.119 -13.595 1.00 75.75 71 ASP A C 1
ATOM 555 O O . ASP A 1 71 ? 24.353 -6.719 -12.523 1.00 75.75 71 ASP A O 1
ATOM 559 N N . ILE A 1 72 ? 23.292 -5.202 -13.787 1.00 69.62 72 ILE A N 1
ATOM 560 C CA . ILE A 1 72 ? 22.348 -4.773 -12.753 1.00 69.62 72 ILE A CA 1
ATOM 561 C C . ILE A 1 72 ? 20.960 -5.340 -13.041 1.00 69.62 72 ILE A C 1
ATOM 563 O O . ILE A 1 72 ? 20.322 -5.029 -14.045 1.00 69.62 72 ILE A O 1
ATOM 567 N N . ASN A 1 73 ? 20.425 -6.114 -12.093 1.00 72.44 73 ASN A N 1
ATOM 568 C CA . ASN A 1 73 ? 19.044 -6.571 -12.172 1.00 72.44 73 ASN A CA 1
ATOM 569 C C . ASN A 1 73 ? 18.090 -5.365 -12.057 1.00 72.44 73 ASN A C 1
ATOM 571 O O . ASN A 1 73 ? 18.078 -4.702 -11.013 1.00 72.44 73 ASN A O 1
ATOM 575 N N . PRO A 1 74 ? 17.218 -5.111 -13.051 1.00 66.69 74 PRO A N 1
ATOM 576 C CA . PRO A 1 74 ? 16.281 -3.991 -13.006 1.00 66.69 74 PRO A CA 1
ATOM 577 C C . PRO A 1 74 ? 15.428 -3.975 -11.733 1.00 66.69 74 PRO A C 1
ATOM 579 O O . PRO A 1 74 ? 15.129 -2.915 -11.190 1.00 66.69 74 PRO A O 1
ATOM 582 N N . ARG A 1 75 ? 15.078 -5.155 -11.205 1.00 67.25 75 ARG A N 1
ATOM 583 C CA . ARG A 1 75 ? 14.307 -5.297 -9.965 1.00 67.25 75 ARG A CA 1
ATOM 584 C C . ARG A 1 75 ? 15.068 -4.788 -8.738 1.00 67.25 75 ARG A C 1
ATOM 586 O O . ARG A 1 75 ? 14.447 -4.236 -7.835 1.00 67.25 75 ARG A O 1
ATOM 593 N N . GLU A 1 76 ? 16.380 -4.985 -8.682 1.00 69.69 76 GLU A N 1
ATOM 594 C CA . GLU A 1 76 ? 17.210 -4.559 -7.550 1.00 69.69 76 GLU A CA 1
ATOM 595 C C . GLU A 1 76 ? 17.391 -3.041 -7.532 1.00 69.69 76 GLU A C 1
ATOM 597 O O . GLU A 1 76 ? 17.228 -2.428 -6.477 1.00 69.69 76 GLU A O 1
ATOM 602 N N . LEU A 1 77 ? 17.608 -2.428 -8.701 1.00 67.12 77 LEU A N 1
ATOM 603 C CA . LEU A 1 77 ? 17.645 -0.971 -8.864 1.00 67.12 77 LEU A CA 1
ATOM 604 C C . LEU A 1 77 ? 16.334 -0.323 -8.391 1.00 67.12 77 LEU A C 1
ATOM 606 O O . LEU A 1 77 ? 16.332 0.615 -7.598 1.00 67.12 77 LEU A O 1
ATOM 610 N N . PHE A 1 78 ? 15.208 -0.915 -8.790 1.00 67.62 78 PHE A N 1
ATOM 611 C CA . PHE A 1 78 ? 13.869 -0.541 -8.343 1.00 67.62 78 PHE A CA 1
ATOM 612 C C . PHE A 1 78 ? 13.735 -0.490 -6.813 1.00 67.62 78 PHE A C 1
ATOM 614 O O . PHE A 1 78 ? 13.231 0.486 -6.254 1.00 67.62 78 PHE A O 1
ATOM 621 N N . PHE A 1 79 ? 14.170 -1.545 -6.118 1.00 68.50 79 PHE A N 1
ATOM 622 C CA . PHE A 1 79 ? 14.111 -1.584 -4.658 1.00 68.50 79 PHE A CA 1
ATOM 623 C C . PHE A 1 79 ? 15.090 -0.598 -4.024 1.00 68.50 79 PHE A C 1
ATOM 625 O O . PHE A 1 79 ? 14.741 0.030 -3.025 1.00 68.50 79 PHE A O 1
ATOM 632 N N . HIS A 1 80 ? 16.277 -0.425 -4.606 1.00 68.69 80 HIS A N 1
ATOM 633 C CA . HIS A 1 80 ? 17.250 0.551 -4.136 1.00 68.69 80 HIS A CA 1
ATOM 634 C C . HIS A 1 80 ? 16.682 1.976 -4.166 1.00 68.69 80 HIS A C 1
ATOM 636 O O . HIS A 1 80 ? 16.754 2.671 -3.155 1.00 68.69 80 HIS A O 1
ATOM 642 N N . ASP A 1 81 ? 16.045 2.398 -5.257 1.00 68.00 81 ASP A N 1
ATOM 643 C CA . ASP A 1 81 ? 15.498 3.755 -5.398 1.00 68.00 81 ASP A CA 1
ATOM 644 C C . ASP A 1 81 ? 14.311 4.016 -4.454 1.00 68.00 81 ASP A C 1
ATOM 646 O O . ASP A 1 81 ? 14.236 5.067 -3.808 1.00 68.00 81 ASP A O 1
ATOM 650 N N . ILE A 1 82 ? 13.411 3.034 -4.294 1.00 64.75 82 ILE A N 1
ATOM 651 C CA . ILE A 1 82 ? 12.285 3.106 -3.343 1.00 64.75 82 ILE A CA 1
ATOM 652 C C . ILE A 1 82 ? 12.788 3.213 -1.890 1.00 64.75 82 ILE A C 1
ATOM 654 O O . ILE A 1 82 ? 12.198 3.926 -1.068 1.00 64.75 82 ILE A O 1
ATOM 658 N N . LEU A 1 83 ? 13.857 2.488 -1.547 1.00 63.78 83 LEU A N 1
ATOM 659 C CA . LEU A 1 83 ? 14.393 2.423 -0.183 1.00 63.78 83 LEU A CA 1
ATOM 660 C C . LEU A 1 83 ? 15.322 3.602 0.150 1.00 63.78 83 LEU A C 1
ATOM 662 O O . LEU A 1 83 ? 15.301 4.076 1.288 1.00 63.78 83 LEU A O 1
ATOM 666 N N . SER A 1 84 ? 16.090 4.100 -0.822 1.00 60.34 84 SER A N 1
ATOM 667 C CA . SER A 1 84 ? 17.090 5.168 -0.659 1.00 60.34 84 SER A CA 1
ATOM 668 C C . SER A 1 84 ? 16.515 6.591 -0.696 1.00 60.34 84 SER A C 1
ATOM 670 O O . SER A 1 84 ? 17.244 7.546 -0.434 1.00 60.34 84 SER A O 1
ATOM 672 N N . ASN A 1 85 ? 15.215 6.753 -0.990 1.00 56.00 85 ASN A N 1
ATOM 673 C CA . ASN A 1 85 ? 14.546 8.039 -1.258 1.00 56.00 85 ASN A CA 1
ATOM 674 C C . ASN A 1 85 ? 15.138 8.821 -2.447 1.00 56.00 85 ASN A C 1
ATOM 676 O O . ASN A 1 85 ? 14.864 10.013 -2.598 1.00 56.00 85 ASN A O 1
ATOM 680 N N . ASN A 1 86 ? 15.938 8.174 -3.292 1.00 56.22 86 ASN A N 1
ATOM 681 C CA . ASN A 1 86 ? 16.653 8.817 -4.383 1.00 56.22 86 ASN A CA 1
ATOM 682 C C . ASN A 1 86 ? 15.983 8.450 -5.713 1.00 56.22 86 ASN A C 1
ATOM 684 O O . ASN A 1 86 ? 16.486 7.645 -6.484 1.00 56.22 86 ASN A O 1
ATOM 688 N N . ILE A 1 87 ? 14.817 9.044 -5.993 1.00 54.97 87 ILE A N 1
ATOM 689 C CA . ILE A 1 87 ? 14.135 8.878 -7.290 1.00 54.97 87 ILE A CA 1
ATOM 690 C C . ILE A 1 87 ? 14.845 9.768 -8.328 1.00 54.97 87 ILE A C 1
ATOM 692 O O . ILE A 1 87 ? 14.301 10.775 -8.784 1.00 54.97 87 ILE A O 1
ATOM 696 N N . ASN A 1 88 ? 16.091 9.429 -8.668 1.00 51.28 88 ASN A N 1
ATOM 697 C CA . ASN A 1 88 ? 16.866 10.067 -9.732 1.00 51.28 88 ASN A CA 1
ATOM 698 C C . ASN A 1 88 ? 16.575 9.377 -11.066 1.00 51.28 88 ASN A C 1
ATOM 700 O O . ASN A 1 88 ? 17.434 8.748 -11.679 1.00 51.28 88 ASN A O 1
ATOM 704 N N . ILE A 1 89 ? 15.341 9.529 -11.544 1.00 51.31 89 ILE A N 1
ATOM 705 C CA . ILE A 1 89 ? 15.012 9.174 -12.923 1.00 51.31 89 ILE A CA 1
ATOM 706 C C . ILE A 1 89 ? 15.622 10.278 -13.790 1.00 51.31 89 ILE A C 1
ATOM 708 O O . ILE A 1 89 ? 15.061 11.372 -13.908 1.00 51.31 89 ILE A O 1
ATOM 712 N N . LYS A 1 90 ? 16.824 10.035 -14.332 1.00 41.97 90 LYS A N 1
ATOM 713 C CA . LYS A 1 90 ? 17.444 10.940 -15.304 1.00 41.97 90 LYS A CA 1
ATOM 714 C C . LYS A 1 90 ? 16.450 11.137 -16.446 1.00 41.97 90 LYS A C 1
ATOM 716 O O . LYS A 1 90 ? 16.081 10.187 -17.128 1.00 41.97 90 LYS A O 1
ATOM 721 N N . LYS A 1 91 ? 16.013 12.382 -16.643 1.00 38.72 91 LYS A N 1
ATOM 722 C CA . LYS A 1 91 ? 15.259 12.797 -17.826 1.00 38.72 91 LYS A CA 1
ATOM 723 C C . LYS A 1 91 ? 16.169 12.645 -19.042 1.00 38.72 91 LYS A C 1
ATOM 725 O O . LYS A 1 91 ? 16.906 13.565 -19.376 1.00 38.72 91 LYS A O 1
ATOM 730 N N . THR A 1 92 ? 1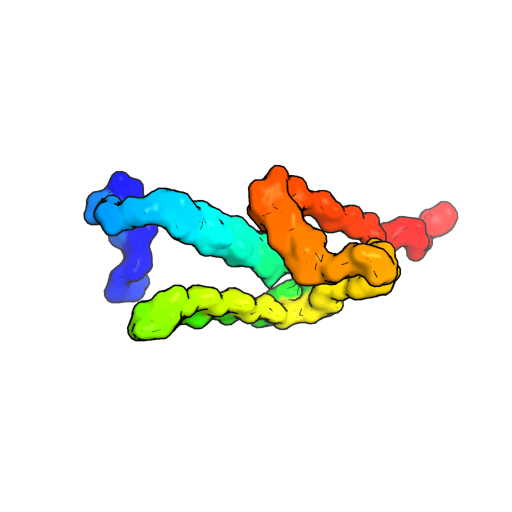6.154 11.496 -19.695 1.00 41.25 92 THR A N 1
ATOM 731 C CA . THR A 1 92 ? 16.687 11.369 -21.053 1.00 41.25 92 THR A CA 1
ATOM 732 C C . THR A 1 92 ? 15.513 11.371 -22.010 1.00 41.25 92 THR A C 1
ATOM 734 O O . THR A 1 92 ? 14.913 10.338 -22.282 1.00 41.25 92 THR A O 1
ATOM 737 N N . GLY A 1 93 ? 15.164 12.569 -22.475 1.00 35.75 93 GLY A N 1
ATOM 738 C CA . GLY A 1 93 ? 14.137 12.780 -23.484 1.00 35.75 93 GLY A CA 1
ATOM 739 C C . GLY A 1 93 ? 14.025 14.253 -23.862 1.00 35.75 93 GLY A C 1
ATOM 740 O O . GLY A 1 93 ? 13.444 15.028 -23.113 1.00 35.75 93 GLY A O 1
ATOM 741 N N . ALA A 1 94 ? 14.565 14.583 -25.039 1.00 35.97 94 ALA A N 1
ATOM 742 C CA . ALA A 1 94 ? 14.371 15.811 -25.816 1.00 35.97 94 ALA A CA 1
ATOM 743 C C . ALA A 1 94 ? 15.079 17.103 -25.351 1.00 35.97 94 ALA A C 1
ATOM 745 O O . ALA A 1 94 ? 14.446 18.051 -24.904 1.00 35.97 94 ALA A O 1
ATOM 746 N N . ASP A 1 95 ? 16.385 17.188 -25.631 1.00 35.31 95 ASP A N 1
ATOM 747 C CA . ASP A 1 95 ? 16.942 18.405 -26.243 1.00 35.31 95 ASP A CA 1
ATOM 748 C C . ASP A 1 95 ? 17.611 18.023 -27.575 1.00 35.31 95 ASP A C 1
ATOM 750 O O . ASP A 1 95 ? 18.820 17.836 -27.706 1.00 35.31 95 ASP A O 1
ATOM 754 N N . ARG A 1 96 ? 16.756 17.737 -28.557 1.00 48.09 96 ARG A N 1
ATOM 755 C CA . ARG A 1 96 ? 17.091 17.689 -29.980 1.00 48.09 96 ARG A CA 1
ATOM 756 C C . ARG A 1 96 ? 15.932 18.334 -30.719 1.00 48.09 96 ARG A C 1
ATOM 758 O O . ARG A 1 96 ? 15.027 17.624 -31.131 1.00 48.09 96 ARG A O 1
ATOM 765 N N . SER A 1 97 ? 15.986 19.661 -30.810 1.00 39.06 97 SER A N 1
ATOM 766 C CA . SER A 1 97 ? 15.635 20.495 -31.971 1.00 39.06 97 SER A CA 1
ATOM 767 C C . SER A 1 97 ? 15.022 21.821 -31.516 1.00 39.06 97 SER A C 1
ATOM 769 O O . SER A 1 97 ? 13.864 21.850 -31.105 1.00 39.06 97 SER A O 1
ATOM 771 N N . ASN A 1 98 ? 15.771 22.916 -31.655 1.00 36.88 98 ASN A N 1
ATOM 772 C CA . ASN A 1 98 ? 15.356 24.017 -32.526 1.00 36.88 98 ASN A CA 1
ATOM 773 C C . ASN A 1 98 ? 16.504 25.013 -32.753 1.00 36.88 98 ASN A C 1
ATOM 775 O O . ASN A 1 98 ? 16.912 25.698 -31.821 1.00 36.88 98 ASN A O 1
ATOM 779 N N . SER A 1 99 ? 16.885 25.116 -34.037 1.00 36.56 99 SER A N 1
ATOM 780 C CA . SER A 1 99 ? 17.591 26.217 -34.736 1.00 36.56 99 SER A CA 1
ATOM 781 C C . SER A 1 99 ? 19.009 26.590 -34.307 1.00 36.56 99 SER A C 1
ATOM 783 O O . SER A 1 99 ? 19.186 27.152 -33.210 1.00 36.56 99 SER A O 1
#

Secondary structure (DSSP, 8-state):
-EEEEETTEEEEE-----HHHHHHHHHHHHHHTT--SS---EEEEEEETTTTEEEEEEESS---GGGS-TTS-HHHHHHHHHHHT-------S------

Radius of gyration: 17.65 Å; chains: 1; bounding box: 44×40×51 Å